Protein AF-T1KQT1-F1 (afdb_monomer_lite)

Radius of gyration: 13.93 Å; chains: 1; bounding box: 32×25×37 Å

Sequence (84 aa):
MEIKLEAVDNSLSDINYFKYEEIDDKTVAIKLAHSLEDLVDRRDPQSVLKFKLTCRGPSGTVSNYSNHFPLSSDNLSAQNLHHV

Secondary structure (DSSP, 8-state):
-EEEEE--TT-TTGGGGEEEEE-SSS-EEEEESS-SHHHHSSSS---EEEEEEEEE-TTS-EEEEEEEEE--TTTTS-------

Organism: Tetranychus urticae (NCBI:txid32264)

Structure (mmCIF, N/CA/C/O backbone):
data_AF-T1KQT1-F1
#
_entry.id   AF-T1KQT1-F1
#
loop_
_atom_site.group_PDB
_atom_site.id
_atom_site.type_symbol
_atom_site.label_atom_id
_atom_site.label_alt_id
_atom_site.label_comp_id
_atom_site.label_asym_id
_atom_site.label_entity_id
_atom_site.label_seq_id
_atom_site.pdbx_PDB_ins_code
_atom_site.Cartn_x
_atom_site.Cartn_y
_atom_site.Cartn_z
_atom_site.occupancy
_atom_site.B_iso_or_equiv
_atom_site.auth_seq_id
_atom_site.auth_comp_id
_atom_site.auth_asym_id
_atom_site.auth_atom_id
_atom_site.pdbx_PDB_model_num
ATOM 1 N N . MET A 1 1 ? -15.172 1.217 10.803 1.00 76.94 1 MET A N 1
ATOM 2 C CA . MET A 1 1 ? -13.860 1.778 10.428 1.00 76.94 1 MET A CA 1
ATOM 3 C C . MET A 1 1 ? -13.911 2.039 8.937 1.00 76.94 1 MET A C 1
ATOM 5 O O . MET A 1 1 ? -14.578 1.282 8.249 1.00 76.94 1 MET A O 1
ATOM 9 N N . GLU A 1 2 ? -13.313 3.121 8.454 1.00 87.12 2 GLU A N 1
ATOM 10 C CA . GLU A 1 2 ? -13.199 3.374 7.012 1.00 87.12 2 GLU A CA 1
ATOM 11 C C . GLU A 1 2 ? -11.716 3.450 6.660 1.00 87.12 2 GLU A C 1
ATOM 13 O O . GLU A 1 2 ? -10.956 4.157 7.327 1.00 87.12 2 GLU A O 1
ATOM 18 N N . ILE A 1 3 ? -11.314 2.689 5.645 1.00 88.69 3 ILE A N 1
ATOM 19 C CA . ILE A 1 3 ? -9.944 2.621 5.144 1.00 88.69 3 ILE A CA 1
ATOM 20 C C . ILE A 1 3 ? -9.972 3.015 3.677 1.00 88.69 3 ILE A C 1
ATOM 22 O O . ILE A 1 3 ? -10.796 2.525 2.907 1.00 88.69 3 ILE A O 1
ATOM 26 N N . LYS A 1 4 ? -9.054 3.894 3.286 1.00 91.31 4 LYS A N 1
ATOM 27 C CA . LYS A 1 4 ? -8.898 4.317 1.902 1.00 91.31 4 LYS A CA 1
ATOM 28 C C . LYS A 1 4 ? -7.432 4.268 1.508 1.00 91.31 4 LYS A C 1
ATOM 30 O O . LYS A 1 4 ? -6.587 4.846 2.188 1.00 91.31 4 LYS A O 1
ATOM 35 N N . LEU A 1 5 ? -7.153 3.594 0.398 1.00 90.44 5 LEU A N 1
ATOM 36 C CA . LEU A 1 5 ? -5.849 3.608 -0.250 1.00 90.44 5 LEU A CA 1
ATOM 37 C C . LEU A 1 5 ? -5.903 4.587 -1.426 1.00 90.44 5 LEU A C 1
ATOM 39 O O . LEU A 1 5 ? -6.824 4.534 -2.240 1.00 90.44 5 LEU A O 1
ATOM 43 N N . GLU A 1 6 ? -4.945 5.503 -1.499 1.00 90.69 6 GLU A N 1
ATOM 44 C CA . GLU A 1 6 ? -4.901 6.573 -2.494 1.00 90.69 6 GLU A CA 1
ATOM 45 C C . GLU A 1 6 ? -3.511 6.678 -3.125 1.00 90.69 6 GLU A C 1
ATOM 47 O O . GLU A 1 6 ? -2.490 6.383 -2.496 1.00 90.69 6 GLU A O 1
ATOM 52 N N . ALA A 1 7 ? -3.469 7.139 -4.374 1.00 85.44 7 ALA A N 1
ATOM 53 C CA . ALA A 1 7 ? -2.221 7.518 -5.019 1.00 85.44 7 ALA A CA 1
ATOM 54 C C . ALA A 1 7 ? -1.594 8.743 -4.331 1.00 85.44 7 ALA A C 1
ATOM 56 O O . ALA A 1 7 ? -2.294 9.612 -3.806 1.00 85.44 7 ALA A O 1
ATOM 57 N N . VAL A 1 8 ? -0.263 8.818 -4.372 1.00 82.69 8 VAL A N 1
ATOM 58 C CA . VAL A 1 8 ? 0.504 9.990 -3.929 1.00 82.69 8 VAL A CA 1
ATOM 59 C C . VAL A 1 8 ? 0.965 10.763 -5.163 1.00 82.69 8 VAL A C 1
ATOM 61 O O . VAL A 1 8 ? 1.607 10.193 -6.050 1.00 82.69 8 VAL A O 1
ATOM 64 N N . ASP A 1 9 ? 0.671 12.062 -5.209 1.00 80.25 9 ASP A N 1
ATOM 65 C CA . ASP A 1 9 ? 1.028 12.963 -6.313 1.00 80.25 9 ASP A CA 1
ATOM 66 C C . ASP A 1 9 ? 0.532 12.452 -7.689 1.00 80.25 9 ASP A C 1
ATOM 68 O O . ASP A 1 9 ? -0.563 11.906 -7.811 1.00 80.25 9 ASP A O 1
ATOM 72 N N . ASN A 1 10 ? 1.354 12.600 -8.736 1.00 66.06 10 ASN A N 1
ATOM 73 C CA . ASN A 1 10 ? 1.099 12.106 -10.095 1.00 66.06 10 ASN A CA 1
ATOM 74 C C . ASN A 1 10 ? 1.290 10.582 -10.246 1.00 66.06 10 ASN A C 1
ATOM 76 O O . ASN A 1 10 ? 1.252 10.068 -11.364 1.00 66.06 10 ASN A O 1
ATOM 80 N N . SER A 1 11 ? 1.485 9.844 -9.150 1.00 69.69 11 SER A N 1
ATOM 81 C CA . SER A 1 11 ? 1.746 8.394 -9.159 1.00 69.69 11 SER A CA 1
ATOM 82 C C . SER A 1 11 ? 0.435 7.595 -9.211 1.00 69.69 11 SER A C 1
ATOM 84 O O . SER A 1 11 ? 0.226 6.642 -8.464 1.00 69.69 11 SER A O 1
ATOM 86 N N . LEU A 1 12 ? -0.489 8.010 -10.086 1.00 72.69 12 LEU A N 1
ATOM 87 C CA . LEU A 1 12 ? -1.835 7.434 -10.216 1.00 72.69 12 LEU A CA 1
ATOM 88 C C . LEU A 1 12 ? -1.817 5.951 -10.607 1.00 72.69 12 LEU A C 1
ATOM 90 O O . LEU A 1 12 ? -2.791 5.245 -10.369 1.00 72.69 12 LEU A O 1
ATOM 94 N N . SER A 1 13 ? -0.726 5.477 -11.209 1.00 80.12 13 SER A N 1
ATOM 95 C CA . SER A 1 13 ? -0.529 4.073 -11.567 1.00 80.12 13 SER A CA 1
ATOM 96 C C . SER A 1 13 ? -0.044 3.209 -10.403 1.00 80.12 13 SER A C 1
ATOM 98 O O . SER A 1 13 ? -0.378 2.028 -10.364 1.00 80.12 13 SER A O 1
ATOM 100 N N . ASP A 1 14 ? 0.715 3.777 -9.461 1.00 85.31 14 ASP A N 1
ATOM 101 C CA . ASP A 1 14 ? 1.388 3.028 -8.391 1.00 85.31 14 ASP A CA 1
ATOM 102 C C . ASP A 1 14 ? 0.385 2.375 -7.449 1.00 85.31 14 ASP 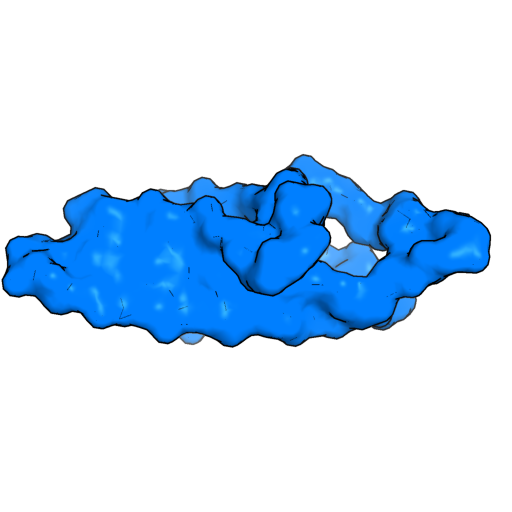A C 1
ATOM 104 O O . ASP A 1 14 ? 0.593 1.259 -6.983 1.00 85.31 14 ASP A O 1
ATOM 108 N N . ILE A 1 15 ? -0.741 3.052 -7.220 1.00 87.56 15 ILE A N 1
ATOM 109 C CA . ILE A 1 15 ? -1.808 2.567 -6.348 1.00 87.56 15 ILE A CA 1
ATOM 110 C C . ILE A 1 15 ? -2.355 1.206 -6.785 1.00 87.56 15 ILE A C 1
ATOM 112 O O . ILE A 1 15 ? -2.753 0.414 -5.939 1.00 87.56 15 ILE A O 1
ATOM 116 N N . ASN A 1 16 ? -2.311 0.897 -8.084 1.00 87.69 16 ASN A N 1
ATOM 117 C CA . ASN A 1 16 ? -2.808 -0.372 -8.614 1.00 87.69 16 ASN A CA 1
ATOM 118 C C . ASN A 1 16 ? -1.933 -1.563 -8.201 1.00 87.69 16 ASN A C 1
ATOM 120 O O . ASN A 1 16 ? -2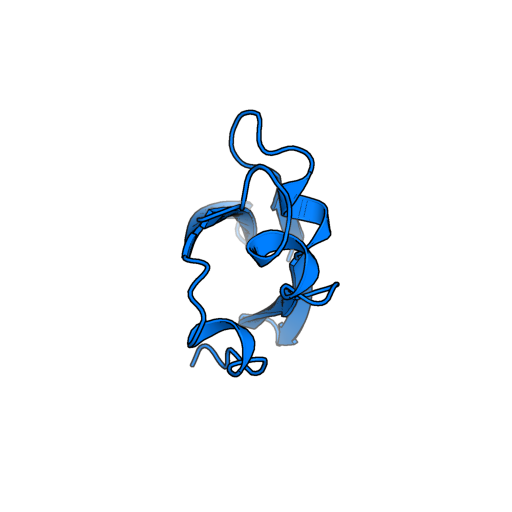.381 -2.701 -8.282 1.00 87.69 16 ASN A O 1
ATOM 124 N N . TYR A 1 17 ? -0.707 -1.321 -7.728 1.00 87.75 17 TYR A N 1
ATOM 125 C CA . TYR A 1 17 ? 0.159 -2.365 -7.181 1.00 87.75 17 TYR A CA 1
ATOM 126 C C . TYR A 1 17 ? -0.180 -2.721 -5.743 1.00 87.75 17 TYR A C 1
ATOM 128 O O . TYR A 1 17 ? 0.346 -3.712 -5.247 1.00 87.75 17 TYR A O 1
ATOM 136 N N . PHE A 1 18 ? -1.052 -1.967 -5.075 1.00 88.31 18 PHE A N 1
ATOM 137 C CA . PHE A 1 18 ? -1.372 -2.181 -3.675 1.00 88.31 18 PHE A CA 1
ATOM 138 C C . PHE A 1 18 ? -2.852 -2.476 -3.474 1.00 88.31 18 PHE A C 1
ATOM 140 O O . PHE A 1 18 ? -3.739 -1.878 -4.076 1.00 88.31 18 PHE A O 1
ATOM 147 N N . LYS A 1 19 ? -3.120 -3.382 -2.544 1.00 89.88 19 LYS A N 1
ATOM 148 C CA . LYS A 1 19 ? -4.445 -3.623 -1.980 1.00 89.88 19 LYS A CA 1
ATOM 149 C C . LYS A 1 19 ? -4.324 -3.690 -0.470 1.00 89.88 19 LYS A C 1
ATOM 151 O O . LYS A 1 19 ? -3.257 -4.022 0.047 1.00 89.88 19 LYS A O 1
ATOM 156 N N . TYR A 1 20 ? -5.412 -3.402 0.230 1.00 88.69 20 TYR A N 1
ATOM 157 C CA . TYR A 1 20 ? -5.471 -3.617 1.666 1.00 88.69 20 TYR A CA 1
ATOM 158 C C . TYR A 1 20 ? -6.384 -4.795 1.998 1.00 88.69 20 TYR A C 1
ATOM 160 O O . TYR A 1 20 ? -7.289 -5.136 1.236 1.00 88.69 20 TYR A O 1
ATOM 168 N N . GLU A 1 21 ? -6.126 -5.411 3.140 1.00 89.44 21 GLU A N 1
ATOM 169 C CA . GLU A 1 21 ? -6.975 -6.430 3.742 1.00 89.44 21 GLU A CA 1
ATOM 170 C C . GLU A 1 21 ? -7.094 -6.125 5.231 1.00 89.44 21 GLU A C 1
ATOM 172 O O . GLU A 1 21 ? -6.090 -5.880 5.901 1.00 89.44 21 GLU A O 1
ATOM 177 N N . GLU A 1 22 ? -8.319 -6.095 5.741 1.00 88.00 22 GLU A N 1
ATOM 178 C CA . GLU A 1 22 ? -8.573 -5.934 7.172 1.00 88.00 22 GLU A CA 1
ATOM 179 C C . GLU A 1 22 ? -8.260 -7.261 7.871 1.00 88.00 22 GLU A C 1
ATOM 181 O O . GLU A 1 22 ? -8.858 -8.285 7.542 1.00 88.00 22 GLU A O 1
ATOM 186 N N . ILE A 1 23 ? -7.296 -7.254 8.798 1.00 88.12 23 ILE A N 1
ATOM 187 C CA . ILE A 1 23 ? -6.968 -8.434 9.613 1.00 88.12 23 ILE A CA 1
ATOM 188 C C . ILE A 1 23 ? -7.894 -8.482 10.834 1.00 88.12 23 ILE A C 1
ATOM 190 O O . ILE A 1 23 ? -8.448 -9.531 11.154 1.00 88.12 23 ILE A O 1
ATOM 194 N N . ASP A 1 24 ? -8.065 -7.341 11.505 1.00 85.88 24 ASP A N 1
ATOM 195 C CA . ASP A 1 24 ? -8.936 -7.166 12.669 1.00 85.88 24 ASP A CA 1
ATOM 196 C C . ASP A 1 24 ? -9.439 -5.708 12.765 1.00 85.88 24 ASP A C 1
ATOM 198 O O . ASP A 1 24 ? -9.267 -4.913 11.840 1.00 85.88 24 ASP A O 1
ATOM 202 N N . ASP A 1 25 ? -10.079 -5.341 13.880 1.00 78.50 25 ASP A N 1
ATOM 203 C CA . ASP A 1 25 ? -10.668 -4.015 14.110 1.00 78.50 25 ASP A CA 1
ATOM 204 C C . ASP A 1 25 ? -9.649 -2.864 14.228 1.00 78.50 25 ASP A C 1
ATOM 206 O O . ASP A 1 25 ? -10.040 -1.693 14.289 1.00 78.50 25 ASP A O 1
ATOM 210 N N . LYS A 1 26 ? -8.352 -3.177 14.280 1.00 81.75 26 LYS A N 1
ATOM 211 C CA . LYS A 1 26 ? -7.247 -2.223 14.459 1.00 81.75 26 LYS A CA 1
ATOM 212 C C . LYS A 1 26 ? -6.106 -2.423 13.467 1.00 81.75 26 LYS A C 1
ATOM 214 O O . LYS A 1 26 ? -5.281 -1.519 13.323 1.00 81.75 26 LYS A O 1
ATOM 219 N N . THR A 1 27 ? -6.069 -3.555 12.779 1.00 84.12 27 THR A N 1
ATOM 220 C CA . THR A 1 27 ? -4.936 -3.985 11.968 1.00 84.12 27 THR A CA 1
ATOM 221 C C . THR A 1 27 ? -5.347 -4.170 10.516 1.00 84.12 27 THR A C 1
ATOM 223 O O . THR A 1 27 ? -6.308 -4.870 10.192 1.00 84.12 27 THR A O 1
ATOM 226 N N . VAL A 1 28 ? -4.560 -3.578 9.620 1.00 87.88 28 VAL A N 1
ATOM 227 C CA . VAL A 1 28 ? -4.717 -3.710 8.169 1.00 87.88 28 VAL A CA 1
ATOM 228 C C . VAL A 1 28 ? -3.407 -4.183 7.554 1.00 87.88 28 VAL A C 1
ATOM 230 O O . VAL A 1 28 ? -2.340 -3.658 7.866 1.00 87.88 28 VAL A O 1
ATOM 233 N N . ALA A 1 29 ? -3.481 -5.162 6.659 1.00 87.62 29 ALA A N 1
ATOM 234 C CA . ALA A 1 29 ? -2.362 -5.562 5.820 1.00 87.62 29 ALA A CA 1
ATOM 235 C C . ALA A 1 29 ? -2.373 -4.751 4.528 1.00 87.62 29 ALA A C 1
ATOM 237 O O . ALA A 1 29 ? -3.408 -4.665 3.870 1.00 87.62 29 ALA A O 1
ATOM 238 N N . ILE A 1 30 ? -1.215 -4.238 4.116 1.00 88.88 30 ILE A N 1
ATOM 239 C CA . ILE A 1 30 ? -1.003 -3.753 2.750 1.00 88.88 30 ILE A CA 1
ATOM 240 C C . ILE A 1 30 ? -0.274 -4.847 1.977 1.00 88.88 30 ILE A C 1
ATOM 242 O O . ILE A 1 30 ? 0.797 -5.294 2.381 1.00 88.88 30 ILE A O 1
ATOM 246 N N . LYS A 1 31 ? -0.873 -5.293 0.875 1.00 87.56 31 LYS A N 1
ATOM 247 C CA . LYS A 1 31 ? -0.372 -6.384 0.038 1.00 87.56 31 LYS A CA 1
ATOM 248 C C . LYS A 1 31 ? -0.119 -5.886 -1.375 1.00 87.56 31 LYS A C 1
ATOM 250 O O . LYS A 1 31 ? -0.809 -4.988 -1.857 1.00 87.56 31 LYS A O 1
ATOM 255 N N . LEU A 1 32 ? 0.822 -6.531 -2.055 1.00 86.06 32 LEU A N 1
ATOM 256 C CA . LEU A 1 32 ? 1.031 -6.323 -3.480 1.00 86.06 32 LEU A CA 1
ATOM 257 C C . LEU A 1 32 ? -0.074 -7.027 -4.282 1.00 86.06 32 LEU A C 1
ATOM 259 O O . LEU A 1 32 ? -0.458 -8.159 -3.979 1.00 86.06 32 LEU A O 1
ATOM 263 N N . ALA A 1 33 ? -0.623 -6.340 -5.280 1.00 85.06 33 ALA A N 1
ATOM 264 C CA . ALA A 1 33 ? -1.642 -6.869 -6.184 1.00 85.06 33 ALA A CA 1
ATOM 265 C C . ALA A 1 33 ? -1.038 -7.506 -7.448 1.00 85.06 33 ALA A C 1
ATOM 267 O O . ALA A 1 33 ? -1.664 -8.378 -8.050 1.00 85.06 33 ALA A O 1
ATOM 268 N N . HIS A 1 34 ? 0.179 -7.100 -7.815 1.00 81.94 34 HIS A N 1
ATOM 269 C CA . HIS A 1 34 ? 0.900 -7.545 -9.005 1.00 81.94 34 HIS A CA 1
ATOM 270 C C . HIS A 1 34 ? 2.358 -7.875 -8.669 1.00 81.94 34 HIS A C 1
ATOM 272 O O . HIS A 1 34 ? 2.888 -7.381 -7.670 1.00 81.94 34 HIS A O 1
ATOM 278 N N . SER A 1 35 ? 3.000 -8.693 -9.514 1.00 79.81 35 SER A N 1
ATOM 279 C CA . SER A 1 35 ? 4.453 -8.884 -9.447 1.00 79.81 35 SER A CA 1
ATOM 280 C C . SER A 1 35 ? 5.156 -7.550 -9.694 1.00 79.81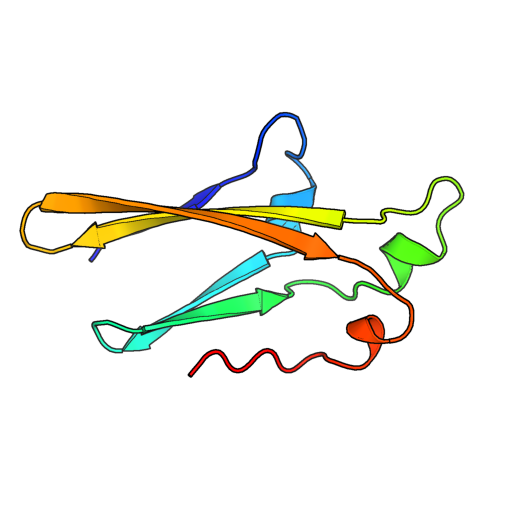 35 SER A C 1
ATOM 282 O O . SER A 1 35 ? 4.699 -6.720 -10.481 1.00 79.81 35 SER A O 1
ATOM 284 N N . LEU A 1 36 ? 6.267 -7.348 -8.995 1.00 82.12 36 LEU A N 1
ATOM 285 C CA . LEU A 1 36 ? 7.114 -6.168 -9.132 1.00 82.12 36 LEU A CA 1
ATOM 286 C C . LEU A 1 36 ? 8.240 -6.376 -10.156 1.00 82.12 36 LEU A C 1
ATOM 288 O O . LEU A 1 36 ? 8.939 -5.421 -10.478 1.00 82.12 36 LEU A O 1
ATOM 292 N N . GLU A 1 37 ? 8.415 -7.597 -10.667 1.00 74.88 37 GLU A N 1
ATOM 293 C CA . GLU A 1 37 ? 9.487 -7.964 -11.608 1.00 74.88 37 GLU A CA 1
ATOM 294 C C . GLU A 1 37 ? 9.433 -7.090 -12.874 1.00 74.88 37 GLU A C 1
ATOM 296 O O . GLU A 1 37 ? 10.423 -6.463 -13.254 1.00 74.88 37 GLU A O 1
ATOM 301 N N . ASP A 1 38 ? 8.232 -6.901 -13.431 1.00 69.62 38 ASP A N 1
ATOM 302 C CA . ASP A 1 38 ? 8.003 -6.094 -14.638 1.00 69.62 38 ASP A CA 1
ATOM 303 C C . ASP A 1 38 ? 8.302 -4.592 -14.451 1.00 69.62 38 ASP A C 1
ATOM 305 O O . ASP A 1 38 ? 8.462 -3.848 -15.425 1.00 69.62 38 ASP A O 1
ATOM 309 N N . LEU A 1 39 ? 8.371 -4.108 -13.205 1.00 75.56 39 LEU A N 1
ATOM 310 C CA . LEU A 1 39 ? 8.671 -2.705 -12.911 1.00 75.56 39 LEU A CA 1
ATOM 311 C C . LEU A 1 39 ? 10.167 -2.391 -12.936 1.00 75.56 39 LEU A 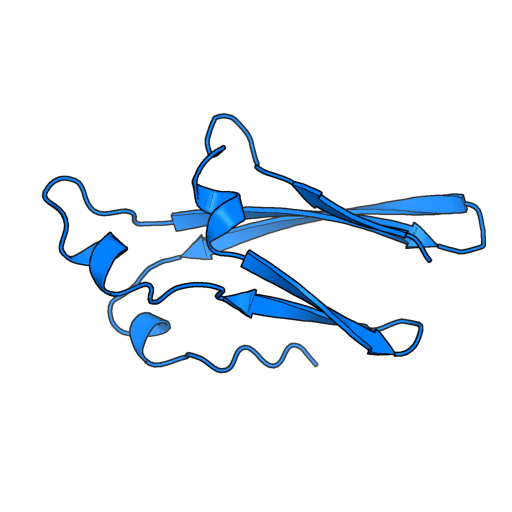C 1
ATOM 313 O O . LEU A 1 39 ? 10.532 -1.232 -13.158 1.00 75.56 39 LEU A O 1
ATOM 317 N N . VAL A 1 40 ? 11.014 -3.395 -12.715 1.00 72.31 40 VAL A N 1
ATOM 318 C CA . VAL A 1 40 ? 12.472 -3.234 -12.627 1.00 72.31 40 VAL A CA 1
ATOM 319 C C . VAL A 1 40 ? 13.144 -3.524 -13.971 1.00 72.31 40 VAL A C 1
ATOM 321 O O . VAL A 1 40 ? 14.138 -2.884 -14.298 1.00 72.31 40 VAL A O 1
ATOM 324 N N . ASP A 1 41 ? 12.551 -4.389 -14.798 1.00 70.19 41 ASP A N 1
ATOM 325 C CA . ASP A 1 41 ? 13.122 -4.802 -16.090 1.00 70.19 41 ASP A CA 1
ATOM 326 C C . ASP A 1 41 ? 12.663 -3.953 -17.296 1.00 70.19 41 ASP A C 1
ATOM 328 O O . ASP A 1 41 ? 13.021 -4.213 -18.450 1.00 70.19 41 ASP A O 1
ATOM 332 N N . ARG A 1 42 ? 11.873 -2.898 -17.065 1.00 74.62 42 ARG A N 1
ATOM 333 C CA . ARG A 1 42 ? 11.403 -1.987 -18.126 1.00 74.62 42 ARG A CA 1
ATOM 334 C C . ARG A 1 42 ? 12.484 -0.976 -18.543 1.00 74.62 42 ARG A C 1
ATOM 336 O O . ARG A 1 42 ? 13.374 -0.641 -17.772 1.00 74.62 42 ARG A O 1
ATOM 343 N N . ARG A 1 43 ? 12.366 -0.411 -19.758 1.00 77.12 43 ARG A N 1
ATOM 344 C CA . ARG A 1 43 ? 13.328 0.580 -20.314 1.00 77.12 43 ARG A CA 1
ATOM 345 C C . ARG A 1 43 ? 13.553 1.819 -19.433 1.00 77.12 43 ARG A C 1
ATOM 347 O O . ARG A 1 43 ? 14.597 2.447 -19.561 1.00 77.12 43 ARG A O 1
ATOM 354 N N . ASP A 1 44 ? 12.578 2.170 -18.598 1.00 77.62 44 ASP A N 1
ATOM 355 C CA . ASP A 1 44 ? 12.645 3.270 -17.630 1.00 77.62 44 ASP A CA 1
ATOM 356 C C . ASP A 1 44 ? 12.218 2.764 -16.242 1.00 77.62 44 ASP A C 1
ATOM 358 O O . ASP A 1 44 ? 11.056 2.922 -15.870 1.00 77.62 44 ASP A O 1
ATOM 362 N N . PRO A 1 45 ? 13.079 2.034 -15.516 1.00 76.00 45 PRO A N 1
ATOM 363 C CA . PRO A 1 45 ? 12.686 1.240 -14.355 1.00 76.00 45 PRO A CA 1
ATOM 364 C C . PRO A 1 45 ? 12.136 2.085 -13.209 1.00 76.00 45 PRO A C 1
ATOM 366 O O . PRO A 1 45 ? 12.599 3.192 -12.932 1.00 76.00 45 PRO A O 1
ATOM 369 N N . GLN A 1 46 ? 11.132 1.549 -12.516 1.00 82.12 46 GLN A N 1
ATOM 370 C CA . GLN A 1 46 ? 10.586 2.199 -11.332 1.00 82.12 46 GLN A CA 1
ATOM 371 C C . GLN A 1 46 ? 11.452 1.862 -10.121 1.00 82.12 46 GLN A C 1
ATOM 373 O O . GLN A 1 46 ? 11.662 0.696 -9.810 1.00 82.12 46 GLN A O 1
ATOM 378 N N . SER A 1 47 ? 11.933 2.885 -9.417 1.00 82.12 47 SER A N 1
ATOM 379 C CA . SER A 1 47 ? 12.762 2.709 -8.218 1.00 82.12 47 SER A CA 1
ATOM 380 C C . SER A 1 47 ? 11.974 2.801 -6.914 1.00 82.12 47 SER A C 1
ATOM 382 O O . SER A 1 47 ? 12.451 2.360 -5.871 1.00 82.12 47 SER A O 1
ATOM 384 N N . VAL A 1 48 ? 10.771 3.381 -6.947 1.00 85.69 48 VAL A N 1
ATOM 385 C CA . VAL A 1 48 ? 9.904 3.554 -5.778 1.00 85.69 48 VAL A CA 1
ATOM 386 C C . VAL A 1 48 ? 8.446 3.453 -6.210 1.00 85.69 48 VAL A C 1
ATOM 388 O O . VAL A 1 48 ? 8.048 4.085 -7.190 1.00 85.69 48 VAL A O 1
ATOM 391 N N . LEU A 1 49 ? 7.650 2.715 -5.440 1.00 88.25 49 LEU A N 1
ATOM 392 C CA . LEU A 1 49 ? 6.192 2.782 -5.480 1.00 88.25 49 LEU A CA 1
ATOM 393 C C . LEU A 1 49 ? 5.672 3.577 -4.288 1.00 88.25 49 LEU A C 1
ATOM 395 O O . LEU A 1 49 ? 6.194 3.455 -3.179 1.00 88.25 49 LEU A O 1
ATOM 399 N N . LYS A 1 50 ? 4.637 4.387 -4.498 1.00 89.06 50 LYS A N 1
ATOM 400 C CA . LYS A 1 50 ? 4.069 5.218 -3.431 1.00 89.06 50 LYS A CA 1
ATOM 401 C C . LYS A 1 50 ? 2.589 4.951 -3.227 1.00 89.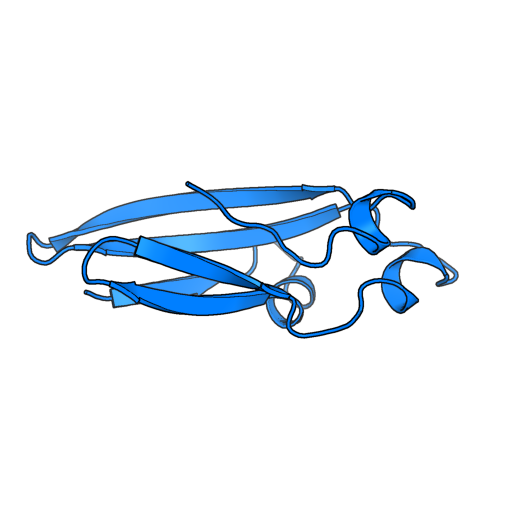06 50 LYS A C 1
ATOM 403 O O . LYS A 1 50 ? 1.834 4.811 -4.185 1.00 89.06 50 LYS A O 1
ATOM 408 N N . PHE A 1 51 ? 2.165 4.975 -1.968 1.00 90.31 51 PHE A N 1
ATOM 409 C CA . PHE A 1 51 ? 0.751 4.962 -1.609 1.00 90.31 51 PHE A CA 1
ATOM 410 C C . PHE A 1 51 ? 0.489 5.813 -0.369 1.00 90.31 51 PHE A C 1
ATOM 412 O O . PHE A 1 51 ? 1.369 6.024 0.471 1.00 90.31 51 PHE A O 1
ATOM 419 N N . LYS A 1 52 ? -0.753 6.282 -0.256 1.00 91.69 52 LYS A N 1
ATOM 420 C CA . LYS A 1 52 ? -1.293 6.926 0.934 1.00 91.69 52 LYS A CA 1
ATOM 421 C C . LYS A 1 52 ? -2.411 6.068 1.511 1.00 91.69 52 LYS A C 1
ATOM 423 O O . LYS A 1 52 ? -3.306 5.637 0.792 1.00 91.69 52 LYS A O 1
ATOM 428 N N . LEU A 1 53 ? -2.350 5.838 2.813 1.00 91.25 53 LEU A N 1
ATOM 429 C CA . LEU A 1 53 ? -3.376 5.191 3.613 1.00 91.25 53 LEU A CA 1
ATOM 430 C C . LEU A 1 53 ? -4.105 6.264 4.422 1.00 91.25 53 LEU A C 1
ATOM 432 O O . LEU A 1 53 ? -3.478 7.005 5.182 1.00 91.25 53 LEU A O 1
ATOM 436 N N . THR A 1 54 ? -5.422 6.324 4.307 1.00 91.56 54 THR A N 1
ATOM 437 C CA . THR A 1 54 ? -6.266 7.122 5.193 1.00 91.56 54 THR A CA 1
ATOM 438 C C . THR A 1 54 ? -7.140 6.182 6.007 1.00 91.56 54 THR A C 1
ATOM 440 O O . THR A 1 54 ? -7.882 5.377 5.448 1.00 91.56 54 THR A O 1
ATOM 443 N N . CYS A 1 55 ? -7.058 6.299 7.331 1.00 88.44 55 CYS A N 1
ATOM 444 C CA . CYS A 1 55 ? -7.850 5.515 8.272 1.00 88.44 55 CYS A CA 1
ATOM 445 C C . CYS A 1 55 ? -8.754 6.449 9.070 1.00 88.44 55 CYS A C 1
ATOM 447 O O . CYS A 1 55 ? -8.273 7.402 9.688 1.00 88.44 55 CYS A O 1
ATOM 449 N N . ARG A 1 56 ? -10.054 6.158 9.104 1.00 89.19 56 ARG A N 1
ATOM 450 C CA . ARG A 1 56 ? -11.026 6.863 9.940 1.00 89.19 56 ARG A CA 1
ATOM 451 C C . ARG A 1 56 ? -11.584 5.925 11.002 1.00 89.19 56 ARG A C 1
ATOM 453 O O . ARG A 1 56 ? -12.285 4.950 10.706 1.00 89.19 56 ARG A O 1
ATOM 460 N N . GLY A 1 57 ? -11.251 6.238 12.250 1.00 84.38 57 GLY A N 1
ATOM 461 C CA . GLY A 1 57 ? -11.705 5.496 13.419 1.00 84.38 57 GLY A CA 1
ATOM 462 C C . GLY A 1 57 ? -13.159 5.813 13.802 1.00 84.38 57 GLY A C 1
ATOM 463 O O . GLY A 1 57 ? -13.731 6.795 13.323 1.00 84.38 57 GLY A O 1
ATOM 464 N N . PRO A 1 58 ? -13.764 5.024 14.710 1.00 83.06 58 PRO A N 1
ATOM 465 C CA . PRO A 1 58 ? -15.146 5.217 15.167 1.00 83.06 58 PRO A CA 1
ATOM 466 C C . PRO A 1 58 ? -15.394 6.573 15.842 1.00 83.06 58 PRO A C 1
ATOM 468 O O . PRO A 1 58 ? -16.490 7.115 15.755 1.00 83.06 58 PRO A O 1
ATOM 471 N N . SER A 1 59 ? -14.367 7.148 16.475 1.00 87.50 59 SER A N 1
ATOM 472 C CA . SER A 1 59 ? -14.402 8.491 17.069 1.00 87.50 59 SER A CA 1
ATOM 473 C C . SER A 1 59 ? -14.468 9.618 16.031 1.00 87.50 59 SER A C 1
ATOM 475 O O . SER A 1 59 ? -14.533 10.788 16.396 1.00 87.50 59 SER A O 1
ATOM 477 N N . GLY A 1 60 ? -14.389 9.291 14.738 1.00 84.12 60 GLY A N 1
ATOM 478 C CA . GLY A 1 60 ? -14.262 10.258 13.655 1.00 84.12 60 GLY A CA 1
ATOM 479 C C . GLY A 1 60 ? -12.838 10.779 13.453 1.00 84.12 60 GLY A C 1
ATOM 480 O O . GLY A 1 60 ? -12.618 11.515 12.494 1.00 84.12 60 GLY A O 1
ATOM 481 N N . THR A 1 61 ? -11.876 10.380 14.293 1.00 89.31 61 THR A N 1
ATOM 482 C CA . THR A 1 61 ? -10.456 10.716 14.126 1.00 89.31 61 THR A CA 1
ATOM 483 C C . THR A 1 61 ? -9.935 10.137 12.813 1.00 89.31 61 THR A C 1
ATOM 485 O O . THR A 1 61 ? -10.117 8.948 12.543 1.00 89.31 61 THR A O 1
ATOM 488 N N . VAL A 1 62 ? -9.284 10.980 12.010 1.00 89.75 62 VAL A N 1
ATOM 489 C CA . VAL A 1 62 ? -8.672 10.600 10.733 1.00 89.75 62 VAL A CA 1
ATOM 490 C C . VAL A 1 62 ? -7.154 1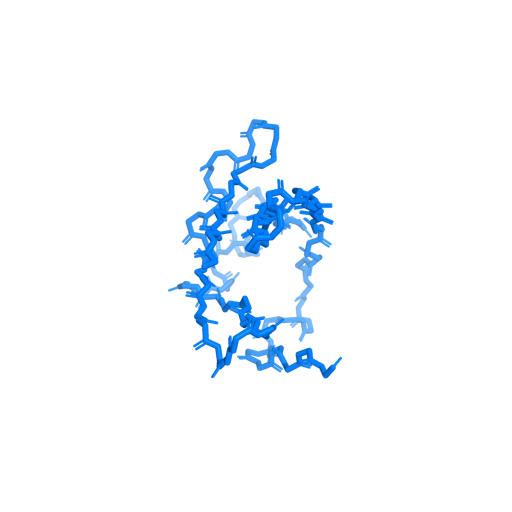0.605 10.881 1.00 89.75 62 VAL A C 1
ATOM 492 O O . VAL A 1 62 ? -6.576 11.622 11.261 1.00 89.75 62 VAL A O 1
ATOM 495 N N . SER A 1 63 ? -6.519 9.492 10.529 1.00 88.88 63 SER A N 1
ATOM 496 C CA . SER A 1 63 ? -5.065 9.347 10.450 1.00 88.88 63 SER A CA 1
ATOM 497 C C . SER A 1 63 ? -4.646 9.137 8.998 1.00 88.88 63 SER A C 1
ATOM 499 O O . SER A 1 63 ? -5.313 8.416 8.256 1.00 88.88 63 SER A O 1
ATOM 501 N N . ASN A 1 64 ? -3.543 9.764 8.590 1.00 90.81 64 ASN A N 1
ATOM 502 C CA . ASN A 1 64 ? -2.987 9.636 7.246 1.00 90.81 64 ASN A CA 1
ATOM 503 C C . ASN A 1 64 ? -1.557 9.105 7.329 1.00 90.81 64 ASN A C 1
ATOM 505 O O . ASN A 1 64 ? -0.750 9.631 8.092 1.00 90.81 64 ASN A O 1
ATOM 509 N N . TYR A 1 65 ? -1.249 8.111 6.506 1.00 88.62 65 TYR A N 1
ATOM 510 C CA . TYR A 1 65 ? 0.068 7.502 6.387 1.00 88.62 65 TYR A CA 1
ATOM 511 C C . TYR A 1 65 ? 0.493 7.537 4.927 1.00 88.62 65 TYR A C 1
ATOM 513 O O . TYR A 1 65 ? -0.281 7.155 4.057 1.00 88.62 65 TYR A O 1
ATOM 521 N N . SER A 1 66 ? 1.719 7.965 4.653 1.00 89.88 66 SER A N 1
ATOM 522 C CA . SER A 1 66 ? 2.303 7.903 3.312 1.00 89.88 66 SER A CA 1
ATOM 523 C C . SER A 1 66 ? 3.495 6.965 3.345 1.00 89.88 66 SER A C 1
ATOM 525 O O . SER A 1 66 ? 4.316 7.042 4.259 1.00 89.88 66 SER A O 1
ATOM 527 N N . ASN A 1 67 ? 3.597 6.090 2.353 1.00 87.44 67 ASN A N 1
ATOM 528 C CA . ASN A 1 67 ? 4.706 5.158 2.233 1.00 87.44 67 ASN A CA 1
ATOM 529 C C . ASN A 1 67 ? 5.413 5.331 0.888 1.00 87.44 67 ASN A C 1
ATOM 531 O O . ASN A 1 67 ? 4.784 5.576 -0.142 1.00 87.44 67 ASN A O 1
ATOM 535 N N . HIS A 1 68 ? 6.736 5.217 0.935 1.00 87.94 68 HIS A N 1
ATOM 536 C CA . HIS A 1 68 ? 7.616 5.181 -0.221 1.00 87.94 68 HIS A CA 1
ATOM 537 C C . HIS A 1 68 ? 8.300 3.817 -0.189 1.00 87.94 68 HIS A C 1
ATOM 539 O O . HIS A 1 68 ? 9.238 3.623 0.581 1.00 87.94 68 HIS A O 1
ATOM 545 N N . PHE A 1 69 ? 7.798 2.875 -0.980 1.00 83.94 69 PHE A N 1
ATOM 546 C CA . PHE A 1 69 ? 8.271 1.501 -1.018 1.00 83.94 69 PHE A CA 1
ATOM 547 C C . PHE A 1 69 ? 9.418 1.387 -2.032 1.00 83.94 69 PHE A C 1
ATOM 549 O O . PHE A 1 69 ? 9.161 1.468 -3.239 1.00 83.94 69 PHE A O 1
ATOM 556 N N . PRO A 1 70 ? 10.684 1.260 -1.589 1.00 82.38 70 PRO A N 1
ATOM 557 C CA . PRO A 1 70 ? 11.812 1.178 -2.505 1.00 82.38 70 PRO A CA 1
ATOM 558 C C . PRO A 1 70 ? 11.791 -0.155 -3.256 1.00 82.38 70 PRO A C 1
ATOM 560 O O . PRO A 1 70 ? 11.665 -1.224 -2.657 1.00 82.38 70 PRO A O 1
ATOM 563 N N . LEU A 1 71 ? 11.959 -0.093 -4.571 1.00 78.50 71 LEU A N 1
ATOM 564 C CA . LEU A 1 71 ? 12.119 -1.260 -5.424 1.00 78.50 71 LEU A CA 1
ATOM 565 C C . LEU A 1 71 ? 13.614 -1.541 -5.586 1.00 78.50 71 LEU A C 1
ATOM 567 O O . LEU A 1 71 ? 14.355 -0.746 -6.162 1.00 78.50 71 LEU A O 1
ATOM 571 N N . SER A 1 72 ? 14.056 -2.673 -5.048 1.00 71.06 72 SER A N 1
ATOM 572 C CA . SER A 1 72 ? 15.396 -3.221 -5.253 1.00 71.06 72 SER A CA 1
ATOM 573 C C . SER A 1 72 ? 15.284 -4.684 -5.668 1.00 71.06 72 SER A C 1
ATOM 575 O O . SER A 1 72 ? 14.274 -5.334 -5.388 1.00 71.06 72 SER A O 1
ATOM 577 N N . SER A 1 73 ? 16.343 -5.213 -6.287 1.00 60.41 73 SER A N 1
ATOM 578 C CA . SER A 1 73 ? 16.456 -6.643 -6.610 1.00 60.41 73 SER A CA 1
ATOM 579 C C . SER A 1 73 ? 16.182 -7.542 -5.396 1.00 60.41 73 SER A C 1
ATOM 581 O O . SER A 1 73 ? 15.675 -8.648 -5.556 1.00 60.41 73 SER A O 1
ATOM 583 N N . ASP A 1 74 ? 16.487 -7.070 -4.186 1.00 60.03 74 ASP A N 1
ATOM 584 C CA . ASP A 1 74 ? 16.304 -7.824 -2.944 1.00 60.03 74 ASP A CA 1
ATOM 585 C C . ASP A 1 74 ? 14.831 -7.846 -2.486 1.00 60.03 74 ASP A C 1
ATOM 587 O O . ASP A 1 74 ? 14.339 -8.872 -2.007 1.00 60.03 74 ASP A O 1
ATOM 591 N N . ASN A 1 75 ? 14.093 -6.746 -2.704 1.00 57.72 75 ASN A N 1
ATOM 592 C CA . ASN A 1 75 ? 12.678 -6.611 -2.329 1.00 57.72 75 ASN A CA 1
ATOM 593 C C . ASN A 1 75 ? 11.723 -7.381 -3.256 1.00 57.72 75 ASN A C 1
ATOM 595 O O . ASN A 1 75 ? 10.610 -7.701 -2.842 1.00 57.72 75 ASN A O 1
ATOM 599 N N . LEU A 1 76 ? 12.156 -7.733 -4.472 1.00 52.81 76 LEU A N 1
ATOM 600 C CA . LEU A 1 76 ? 11.405 -8.607 -5.386 1.00 52.81 76 LEU A CA 1
ATOM 601 C C . LEU A 1 76 ? 11.196 -10.016 -4.800 1.00 52.81 76 LEU A C 1
ATOM 603 O O . LEU A 1 76 ? 10.172 -10.649 -5.055 1.00 52.81 76 LEU A O 1
ATOM 607 N N . SER A 1 77 ? 12.131 -10.487 -3.963 1.00 46.91 77 SER A N 1
ATOM 608 C CA . SER A 1 77 ? 12.030 -11.791 -3.290 1.00 46.91 77 SER A CA 1
ATOM 609 C C . SER A 1 77 ? 11.175 -11.761 -2.012 1.00 46.91 77 SER A C 1
ATOM 611 O O . SER A 1 77 ? 10.713 -12.801 -1.541 1.00 46.91 77 SER A O 1
ATOM 613 N N . ALA A 1 78 ? 10.921 -10.572 -1.452 1.00 43.62 78 ALA A N 1
ATOM 614 C CA . ALA A 1 78 ? 10.297 -10.376 -0.145 1.00 43.62 78 ALA A CA 1
ATOM 615 C C . ALA A 1 78 ? 8.767 -10.200 -0.229 1.00 43.62 78 ALA A C 1
ATOM 617 O O . ALA A 1 78 ? 8.200 -9.293 0.378 1.00 43.62 78 ALA A O 1
ATOM 618 N N . GLN A 1 79 ? 8.071 -11.088 -0.949 1.00 44.38 79 GLN A N 1
ATOM 619 C CA . GLN A 1 79 ? 6.606 -11.065 -1.139 1.00 44.38 79 GLN A CA 1
ATOM 620 C C . GLN A 1 79 ? 5.762 -11.266 0.147 1.00 44.38 79 GLN A C 1
ATOM 622 O O . GLN A 1 79 ? 4.560 -11.499 0.064 1.00 44.38 79 GLN A O 1
ATOM 627 N N . ASN A 1 80 ? 6.339 -11.153 1.346 1.00 37.97 80 ASN A N 1
ATOM 628 C CA . ASN A 1 80 ? 5.625 -11.263 2.619 1.00 37.97 80 ASN A CA 1
ATOM 629 C C . ASN A 1 80 ? 6.009 -10.118 3.562 1.00 37.97 80 ASN A C 1
ATOM 631 O O . ASN A 1 80 ? 6.812 -10.288 4.480 1.00 37.97 80 ASN A O 1
ATOM 635 N N . LEU A 1 81 ? 5.418 -8.942 3.353 1.00 38.97 81 LEU A N 1
ATOM 636 C CA . LEU A 1 81 ? 5.515 -7.847 4.314 1.00 38.97 81 LEU A CA 1
ATOM 637 C C . LEU A 1 81 ? 4.515 -8.094 5.463 1.00 38.97 81 LEU A C 1
ATOM 639 O O . LEU A 1 81 ? 3.359 -7.689 5.391 1.00 38.97 81 LEU A O 1
ATOM 643 N N . HIS A 1 82 ? 4.946 -8.786 6.520 1.00 32.31 82 HIS A N 1
ATOM 644 C CA . HIS A 1 82 ? 4.250 -8.773 7.811 1.00 32.31 82 HIS A CA 1
ATOM 645 C C . HIS A 1 82 ? 4.684 -7.514 8.572 1.00 32.31 82 HIS A C 1
ATOM 647 O O . HIS A 1 82 ? 5.815 -7.440 9.049 1.00 32.31 82 HIS A O 1
ATOM 653 N N . HIS A 1 83 ? 3.804 -6.517 8.671 1.00 36.94 83 HIS A N 1
ATOM 654 C CA . HIS A 1 83 ? 3.945 -5.476 9.691 1.00 36.94 83 HIS A CA 1
ATOM 655 C C . HIS A 1 83 ? 3.329 -6.008 10.990 1.00 36.94 83 HIS A C 1
ATOM 657 O O . HIS A 1 83 ? 2.175 -6.437 10.983 1.00 36.94 83 HIS A O 1
ATOM 663 N N . VAL A 1 84 ? 4.136 -6.033 12.054 1.00 32.69 84 VAL A N 1
ATOM 664 C CA . VAL A 1 84 ? 3.746 -6.371 13.435 1.00 32.69 84 VAL A CA 1
ATOM 665 C C . VAL A 1 84 ? 3.379 -5.091 14.171 1.00 32.69 84 VAL A C 1
ATOM 667 O O . VAL A 1 84 ? 4.078 -4.078 13.931 1.00 32.69 84 VAL A O 1
#

pLDDT: mean 78.45, std 15.17, range [32.31, 91.69]

Foldseek 3Di:
DDKDKAADDPLRVLSQQWDWDDPDLPDIDIAGPDQQPVQQPDPDHDQWRKMKMWDQHPVRDIDIDIDTHGDDPVVSPVRDDDDD